Protein AF-A0A823J5X9-F1 (afdb_monomer_lite)

Radius of gyration: 16.2 Å; chains: 1; bounding box: 35×14×49 Å

Organism: Listeria monocytogenes (NCBI:txid1639)

Sequence (66 aa):
MKKIVNDTFSVFGIVFVVLLIASYFLQIGEIIEDARIFLLIFFVLNILGKYLLKQKREKKQSMRRL

Foldseek 3Di:
DLVVLLVVLVVVLVVLVVLLVVLVVPPPPPVSVVVNVVSVVVNVVSVVVNVVSVVVVVVVVVVVVD

Secondary structure (DSSP, 8-state):
-HHHHHHHHHHHHHHHHHHHHHHHH---HHHHHHHHHHHHHHHHHHHHHHHHHHHHHHHHHHTT--

Structure (mmCIF, N/CA/C/O backbone):
data_AF-A0A823J5X9-F1
#
_entry.id   AF-A0A823J5X9-F1
#
loop_
_atom_site.group_PDB
_atom_site.id
_atom_site.type_symbol
_atom_site.label_atom_id
_atom_site.label_alt_id
_atom_site.label_comp_id
_atom_site.label_asym_id
_atom_site.label_entity_id
_atom_site.label_seq_id
_atom_site.pdbx_PDB_ins_code
_atom_site.Cartn_x
_atom_site.Cartn_y
_atom_site.Cartn_z
_ato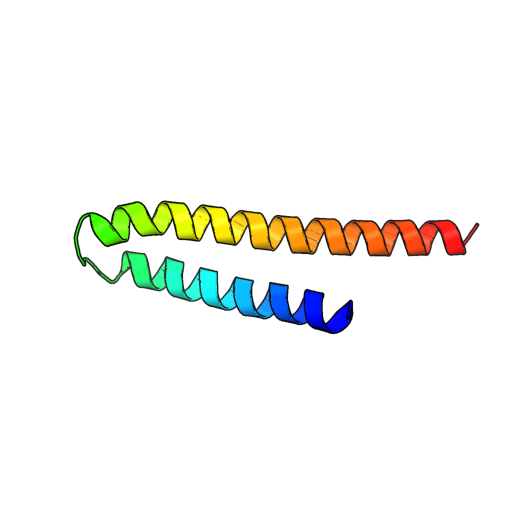m_site.occupancy
_atom_site.B_iso_or_equiv
_atom_site.auth_seq_id
_atom_site.auth_comp_id
_atom_site.auth_asym_id
_atom_site.auth_atom_id
_atom_site.pdbx_PDB_model_num
ATOM 1 N N . MET A 1 1 ? -17.694 6.722 5.212 1.00 61.94 1 MET A N 1
ATOM 2 C CA . MET A 1 1 ? -16.253 7.081 5.236 1.00 61.94 1 MET A CA 1
ATOM 3 C C . MET A 1 1 ? -15.326 5.944 5.661 1.00 61.94 1 MET A C 1
ATOM 5 O O . MET A 1 1 ? -14.507 5.553 4.852 1.00 61.94 1 MET A O 1
ATOM 9 N N . LYS A 1 2 ? -15.418 5.368 6.872 1.00 70.81 2 LYS A N 1
ATOM 10 C CA . LYS A 1 2 ? -14.401 4.398 7.354 1.00 70.81 2 LYS A CA 1
ATOM 11 C C . LYS A 1 2 ? -14.259 3.114 6.522 1.00 70.81 2 LYS A C 1
ATOM 13 O O . LYS A 1 2 ? -13.146 2.632 6.363 1.00 70.81 2 LYS A O 1
ATOM 18 N N . LYS A 1 3 ? -15.370 2.583 5.994 1.00 80.88 3 LYS A N 1
ATOM 19 C CA . LYS A 1 3 ? -15.366 1.423 5.086 1.00 80.88 3 LYS A CA 1
ATOM 20 C C . LYS A 1 3 ? -14.671 1.762 3.763 1.00 80.88 3 LYS A C 1
ATOM 22 O O . LYS A 1 3 ? -13.724 1.089 3.402 1.00 80.88 3 LYS A O 1
ATOM 27 N N . ILE A 1 4 ? -15.061 2.889 3.159 1.00 85.62 4 ILE A N 1
ATOM 28 C CA . ILE A 1 4 ? -14.458 3.422 1.928 1.00 85.62 4 ILE A CA 1
ATOM 29 C C . ILE A 1 4 ? -12.943 3.562 2.094 1.00 85.62 4 ILE A C 1
ATOM 31 O O . ILE A 1 4 ? -12.203 3.028 1.290 1.00 85.62 4 ILE A O 1
ATOM 35 N N . VAL A 1 5 ? -12.476 4.175 3.186 1.00 85.38 5 VAL A N 1
ATOM 36 C CA . VAL A 1 5 ? -11.035 4.333 3.445 1.00 85.38 5 VAL A CA 1
ATOM 37 C C . VAL A 1 5 ? -10.320 2.976 3.525 1.00 85.38 5 VAL A C 1
ATOM 39 O O . VAL A 1 5 ? -9.257 2.811 2.939 1.00 85.38 5 VAL A O 1
ATOM 42 N N . ASN A 1 6 ? -10.894 1.983 4.209 1.00 86.25 6 ASN A N 1
ATOM 43 C CA . ASN A 1 6 ? -10.304 0.643 4.300 1.00 86.25 6 ASN A CA 1
ATOM 44 C C . ASN A 1 6 ? -10.263 -0.093 2.947 1.00 86.25 6 ASN A C 1
ATOM 46 O O . ASN A 1 6 ? -9.283 -0.779 2.641 1.00 86.25 6 ASN A O 1
ATOM 50 N N . ASP A 1 7 ? -11.316 0.054 2.149 1.00 88.44 7 ASP A N 1
ATOM 51 C CA . ASP A 1 7 ? -11.401 -0.529 0.811 1.00 88.44 7 ASP A CA 1
ATOM 52 C C . ASP A 1 7 ? -10.374 0.148 -0.111 1.00 88.44 7 ASP A C 1
ATOM 54 O O . ASP A 1 7 ? -9.614 -0.534 -0.792 1.00 88.44 7 ASP A O 1
ATOM 58 N N . THR A 1 8 ? -10.231 1.472 -0.014 1.00 91.44 8 THR A N 1
ATOM 59 C CA . THR A 1 8 ? -9.207 2.267 -0.701 1.00 91.44 8 THR A CA 1
ATOM 60 C C . THR A 1 8 ? -7.788 1.811 -0.358 1.00 91.44 8 THR A C 1
ATOM 62 O O . THR A 1 8 ? -7.011 1.547 -1.271 1.00 91.44 8 THR A O 1
ATOM 65 N N . PHE A 1 9 ? -7.443 1.643 0.927 1.00 90.94 9 PHE A N 1
ATOM 66 C CA . PHE A 1 9 ? -6.130 1.104 1.316 1.00 90.94 9 PHE A CA 1
ATOM 67 C C . PHE A 1 9 ? -5.877 -0.268 0.687 1.00 90.94 9 PHE A C 1
ATOM 69 O O . PHE A 1 9 ? -4.786 -0.527 0.191 1.00 90.94 9 PHE A O 1
ATOM 76 N N . SER A 1 10 ? -6.898 -1.126 0.652 1.00 90.19 10 SER A N 1
ATOM 77 C CA . SER A 1 10 ? -6.775 -2.470 0.084 1.00 90.19 10 SER A CA 1
ATOM 78 C C . SER A 1 10 ? -6.563 -2.443 -1.435 1.00 90.19 10 SER A C 1
ATOM 80 O O . SER A 1 10 ? -5.673 -3.133 -1.922 1.00 90.19 10 SER A O 1
ATOM 82 N N . VAL A 1 11 ? -7.302 -1.605 -2.170 1.00 93.94 11 VAL A N 1
ATOM 83 C CA . VAL A 1 11 ? -7.126 -1.427 -3.623 1.00 93.94 11 VAL A CA 1
ATOM 84 C C . VAL A 1 11 ? -5.751 -0.843 -3.942 1.00 93.94 11 VAL A C 1
ATOM 86 O O . VAL A 1 11 ? -5.022 -1.418 -4.745 1.00 93.94 11 VAL A O 1
ATOM 89 N N . PHE A 1 12 ? -5.349 0.246 -3.278 1.00 93.25 12 PHE A N 1
ATOM 90 C CA . PHE A 1 12 ? -4.027 0.841 -3.497 1.00 93.25 12 PHE A CA 1
ATOM 91 C C . PHE A 1 12 ? -2.889 -0.115 -3.131 1.00 93.25 12 PHE A C 1
ATOM 93 O O . PHE A 1 12 ? -1.882 -0.141 -3.826 1.00 93.25 12 PHE A O 1
ATOM 100 N N . GLY A 1 13 ? -3.054 -0.937 -2.091 1.00 92.31 13 GLY A N 1
ATOM 101 C CA . GLY A 1 13 ? -2.082 -1.970 -1.744 1.00 92.31 13 GLY A CA 1
ATOM 102 C C . GLY A 1 13 ? -1.870 -2.969 -2.884 1.00 92.31 13 GLY A C 1
ATOM 103 O O . GLY A 1 13 ? -0.729 -3.235 -3.248 1.00 92.31 13 GLY A O 1
ATOM 104 N N . ILE A 1 14 ? -2.953 -3.465 -3.493 1.00 93.94 14 ILE A N 1
ATOM 105 C CA . ILE A 1 14 ? -2.877 -4.372 -4.652 1.00 93.94 14 ILE A CA 1
ATOM 106 C C . ILE A 1 14 ? -2.197 -3.676 -5.836 1.00 93.94 14 ILE A C 1
ATOM 108 O O . ILE A 1 14 ? -1.294 -4.247 -6.442 1.00 93.94 14 ILE A O 1
ATOM 112 N N . VAL A 1 15 ? -2.589 -2.435 -6.136 1.00 94.81 15 VAL A N 1
ATOM 113 C CA . VAL A 1 15 ? -2.002 -1.652 -7.234 1.00 94.81 15 VAL A CA 1
ATOM 114 C C . VAL A 1 15 ? -0.498 -1.466 -7.033 1.00 94.81 15 VAL A C 1
ATOM 116 O O . VAL A 1 15 ? 0.267 -1.711 -7.961 1.00 94.81 15 VAL A O 1
ATOM 119 N N . PHE A 1 16 ? -0.054 -1.101 -5.828 1.00 92.94 16 PHE A N 1
ATOM 120 C CA . PHE A 1 16 ? 1.372 -0.94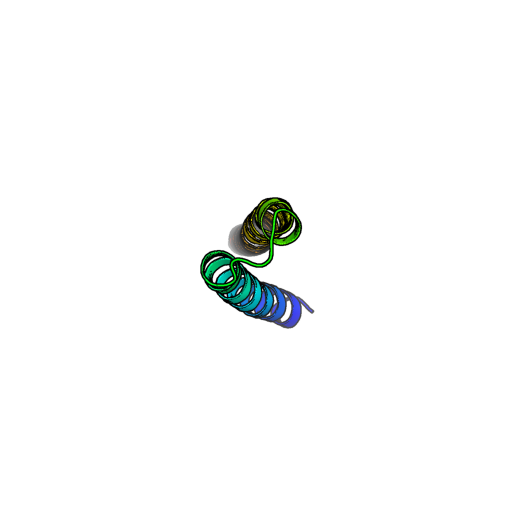7 -5.543 1.00 92.94 16 PHE A CA 1
ATOM 121 C C . PHE A 1 16 ? 2.137 -2.261 -5.678 1.00 92.94 16 PHE A C 1
ATOM 123 O O . PHE A 1 16 ? 3.211 -2.250 -6.264 1.00 92.94 16 PHE A O 1
ATOM 130 N N . VAL A 1 17 ? 1.585 -3.389 -5.218 1.00 92.75 17 VAL A N 1
ATOM 131 C CA . VAL A 1 17 ? 2.219 -4.707 -5.404 1.00 92.75 17 VAL A CA 1
ATOM 132 C C . VAL A 1 17 ? 2.392 -5.024 -6.887 1.00 92.75 17 VAL A C 1
ATOM 134 O O . VAL A 1 17 ? 3.480 -5.408 -7.303 1.00 92.75 17 VAL A O 1
ATOM 137 N N . VAL A 1 18 ? 1.348 -4.826 -7.694 1.00 93.00 18 VAL A N 1
ATOM 138 C CA . VAL A 1 18 ? 1.401 -5.093 -9.137 1.00 93.00 18 VAL A CA 1
ATOM 139 C C . VAL A 1 18 ? 2.432 -4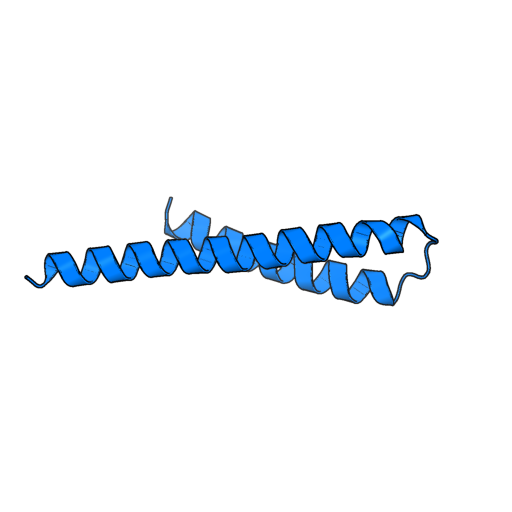.199 -9.824 1.00 93.00 18 VAL A C 1
ATOM 141 O O . VAL A 1 18 ? 3.249 -4.703 -10.589 1.00 93.00 18 VAL A O 1
ATOM 144 N N . LEU A 1 19 ? 2.438 -2.897 -9.526 1.00 90.75 19 LEU A N 1
ATOM 145 C CA . LEU A 1 19 ? 3.401 -1.950 -10.095 1.00 90.75 19 LEU A CA 1
ATOM 146 C C . LEU A 1 19 ? 4.836 -2.277 -9.687 1.00 90.75 19 LEU A C 1
ATOM 148 O O . LEU A 1 19 ? 5.741 -2.212 -10.513 1.00 90.75 19 LEU A O 1
ATOM 152 N N . LEU A 1 20 ? 5.042 -2.660 -8.429 1.00 90.31 20 LEU A N 1
ATOM 153 C CA . LEU A 1 20 ? 6.349 -3.018 -7.902 1.00 90.31 20 LEU A CA 1
ATOM 154 C C . LEU A 1 20 ? 6.863 -4.292 -8.576 1.00 90.31 20 LEU A C 1
ATOM 156 O O . LEU A 1 20 ? 7.974 -4.283 -9.087 1.00 90.31 20 LEU A O 1
ATOM 160 N N . ILE A 1 21 ? 6.041 -5.336 -8.706 1.00 89.81 21 ILE A N 1
ATOM 161 C CA . ILE A 1 21 ? 6.400 -6.544 -9.465 1.00 89.81 21 ILE A CA 1
ATOM 162 C C . ILE A 1 21 ? 6.712 -6.185 -10.924 1.00 89.81 21 ILE A C 1
ATOM 164 O O . ILE A 1 21 ? 7.783 -6.527 -11.419 1.00 89.81 21 ILE A O 1
ATOM 168 N N . ALA A 1 22 ? 5.824 -5.449 -11.598 1.00 88.38 22 ALA A N 1
ATOM 169 C CA . ALA A 1 22 ? 6.003 -5.057 -12.996 1.00 88.38 22 ALA A CA 1
ATOM 170 C C . ALA A 1 22 ? 7.291 -4.247 -13.220 1.00 88.38 22 ALA A C 1
ATOM 172 O O . ALA A 1 22 ? 7.981 -4.453 -14.216 1.00 88.38 22 ALA A O 1
ATOM 173 N N . SER A 1 23 ? 7.661 -3.383 -12.272 1.00 87.00 23 SER A N 1
ATOM 174 C CA . SER A 1 23 ? 8.876 -2.565 -12.352 1.00 87.00 23 SER A CA 1
ATOM 175 C C . SER A 1 23 ? 10.181 -3.372 -12.368 1.00 87.00 23 SER A C 1
ATOM 177 O O . SER A 1 23 ? 11.190 -2.867 -12.853 1.00 87.00 23 SER A O 1
ATOM 179 N N . TYR A 1 24 ? 10.178 -4.621 -11.885 1.00 84.25 24 TYR A N 1
ATOM 180 C CA . TYR A 1 24 ? 11.339 -5.516 -11.985 1.00 84.25 24 TYR A CA 1
ATOM 181 C C . TYR A 1 24 ? 11.445 -6.214 -13.347 1.00 84.25 24 TYR A C 1
ATOM 183 O O . TYR A 1 24 ? 12.540 -6.606 -13.739 1.00 84.25 24 TYR A O 1
ATOM 191 N N . PHE A 1 25 ? 10.333 -6.363 -14.073 1.00 84.31 25 PHE A N 1
ATOM 192 C CA . PHE A 1 25 ? 10.315 -6.969 -15.412 1.00 84.31 25 PHE A CA 1
ATOM 193 C C . PHE A 1 25 ? 10.517 -5.942 -16.529 1.00 84.31 25 PHE A C 1
ATOM 195 O O . PHE A 1 25 ? 10.971 -6.281 -17.619 1.00 84.31 25 PHE A O 1
ATOM 202 N N . LEU A 1 26 ? 10.194 -4.679 -16.261 1.00 75.75 26 LEU A N 1
ATOM 203 C CA . LEU A 1 26 ? 10.390 -3.574 -17.186 1.00 75.75 26 LEU A CA 1
ATOM 204 C C . LEU A 1 26 ? 11.792 -2.980 -16.974 1.00 75.75 26 LEU A C 1
ATOM 206 O O . LEU A 1 26 ? 11.981 -2.098 -16.140 1.00 75.75 26 LEU A O 1
ATOM 210 N N . GLN A 1 27 ? 12.783 -3.446 -17.745 1.00 65.38 27 GLN A N 1
ATOM 211 C CA . GLN A 1 27 ? 14.138 -2.863 -17.814 1.00 65.38 27 GLN A CA 1
ATOM 212 C C . GLN A 1 27 ? 14.142 -1.507 -18.556 1.00 65.38 27 GLN A C 1
ATOM 214 O O . GLN A 1 27 ? 14.891 -1.294 -19.506 1.00 65.38 27 GLN A O 1
ATOM 219 N N . ILE A 1 28 ? 13.279 -0.573 -18.153 1.00 62.88 28 ILE A N 1
ATOM 220 C CA . ILE A 1 28 ? 13.186 0.764 -18.752 1.00 62.88 28 ILE A CA 1
ATOM 221 C C . ILE A 1 28 ? 14.084 1.720 -17.943 1.00 62.88 28 ILE A C 1
ATOM 223 O O . ILE A 1 28 ? 13.591 2.591 -17.236 1.00 62.88 28 ILE A O 1
ATOM 227 N N . GLY A 1 29 ? 15.406 1.519 -18.023 1.00 62.62 29 GLY A N 1
ATOM 228 C CA . GLY A 1 29 ? 16.449 2.452 -17.550 1.00 62.62 29 GLY A CA 1
ATOM 229 C C . GLY A 1 29 ? 16.444 2.850 -16.059 1.00 62.62 29 GLY A C 1
ATOM 230 O O . GLY A 1 29 ? 15.581 2.445 -15.280 1.00 62.62 29 GLY A O 1
ATOM 231 N N . GLU A 1 30 ? 17.420 3.684 -15.673 1.00 63.81 30 GLU A N 1
ATOM 232 C CA . GLU A 1 30 ? 17.641 4.200 -14.300 1.00 63.81 30 GLU A CA 1
ATOM 233 C C . GLU A 1 30 ? 16.377 4.837 -13.679 1.00 63.81 30 GLU A C 1
ATOM 235 O O . GLU A 1 30 ? 16.142 4.739 -12.479 1.00 63.81 30 GLU A O 1
ATOM 240 N N . ILE A 1 31 ? 15.485 5.401 -14.506 1.00 68.06 31 ILE A N 1
ATOM 241 C CA . ILE A 1 31 ? 14.237 6.051 -14.068 1.00 68.06 31 ILE A CA 1
ATOM 242 C C . ILE A 1 31 ? 13.295 5.073 -13.347 1.00 68.06 31 ILE A C 1
ATOM 244 O O . ILE A 1 31 ? 12.685 5.429 -12.335 1.00 68.06 31 ILE A O 1
ATOM 248 N N . ILE A 1 32 ? 13.143 3.840 -13.849 1.00 70.94 32 ILE A N 1
ATOM 249 C CA . ILE A 1 32 ? 12.305 2.836 -13.172 1.00 70.94 32 ILE A CA 1
ATOM 250 C C . ILE A 1 32 ? 12.983 2.334 -11.896 1.00 70.94 32 ILE A C 1
ATOM 252 O O . ILE A 1 32 ? 12.294 1.962 -10.945 1.00 70.94 32 ILE A O 1
ATOM 256 N N . GLU A 1 33 ? 14.311 2.326 -11.854 1.00 71.06 33 GLU A N 1
ATOM 257 C CA . GLU A 1 33 ? 15.069 1.907 -10.679 1.00 71.06 33 GLU A CA 1
ATOM 258 C C . GLU A 1 33 ? 14.873 2.879 -9.506 1.00 71.06 33 GLU A C 1
ATOM 260 O O . GLU A 1 33 ? 14.533 2.442 -8.405 1.00 71.06 33 GLU A O 1
ATOM 265 N N . ASP A 1 34 ? 14.906 4.187 -9.765 1.00 78.75 34 ASP A N 1
ATOM 266 C CA . ASP A 1 34 ? 14.572 5.208 -8.766 1.00 78.75 34 ASP A CA 1
ATOM 267 C C . ASP A 1 34 ? 13.084 5.171 -8.377 1.00 78.75 34 ASP A C 1
ATOM 269 O O . ASP A 1 34 ? 12.726 5.265 -7.197 1.00 78.75 34 ASP A O 1
ATOM 273 N N . ALA A 1 35 ? 12.186 4.953 -9.345 1.00 84.12 35 ALA A N 1
ATOM 274 C CA . ALA A 1 35 ? 10.748 4.845 -9.092 1.00 84.12 35 ALA A CA 1
ATOM 275 C C . ALA A 1 35 ? 10.379 3.659 -8.179 1.00 84.12 35 ALA A C 1
ATOM 277 O O . ALA A 1 35 ? 9.393 3.739 -7.437 1.00 84.12 35 ALA A O 1
ATOM 278 N N . ARG A 1 36 ? 11.170 2.573 -8.171 1.00 87.38 36 ARG A N 1
ATOM 279 C CA . ARG A 1 36 ? 10.963 1.420 -7.271 1.00 87.38 36 ARG A CA 1
ATOM 280 C C . ARG A 1 36 ? 11.036 1.813 -5.805 1.00 87.38 36 ARG A C 1
ATOM 282 O O . ARG A 1 36 ? 10.226 1.332 -5.012 1.00 87.38 36 ARG A O 1
ATOM 289 N N . ILE A 1 37 ? 11.965 2.697 -5.444 1.00 89.56 37 ILE A N 1
ATOM 290 C CA . ILE A 1 37 ? 12.111 3.173 -4.064 1.00 89.56 37 ILE A CA 1
ATOM 291 C C . ILE A 1 37 ? 10.852 3.934 -3.647 1.00 89.56 37 ILE A C 1
ATOM 293 O O . ILE A 1 37 ? 10.306 3.681 -2.572 1.00 89.56 37 ILE A O 1
ATOM 297 N N . PHE A 1 38 ? 10.323 4.796 -4.518 1.00 90.00 38 PHE A N 1
ATOM 298 C CA . PHE A 1 38 ? 9.063 5.491 -4.253 1.00 90.00 38 PHE A CA 1
ATOM 299 C C . PHE A 1 38 ? 7.886 4.517 -4.117 1.00 90.00 38 PHE A C 1
ATOM 301 O O . PHE A 1 38 ? 7.106 4.639 -3.172 1.00 90.00 38 PHE A O 1
ATOM 308 N N . LEU A 1 39 ? 7.775 3.516 -4.999 1.00 90.81 39 LEU A N 1
ATOM 309 C CA . LEU A 1 39 ? 6.741 2.477 -4.909 1.00 90.81 39 LEU A CA 1
ATOM 310 C C . LEU A 1 39 ? 6.821 1.701 -3.587 1.00 90.81 39 LEU A C 1
ATOM 312 O O . LEU A 1 39 ? 5.791 1.478 -2.949 1.00 90.81 39 LEU A O 1
ATOM 316 N N . LEU A 1 40 ? 8.029 1.346 -3.141 1.00 92.12 40 LEU A N 1
ATOM 317 C CA . LEU A 1 40 ? 8.267 0.702 -1.848 1.00 92.12 40 LEU A CA 1
ATOM 318 C C . LEU A 1 40 ? 7.827 1.592 -0.683 1.00 92.12 40 LEU A C 1
ATOM 320 O O . LEU A 1 40 ? 7.094 1.133 0.195 1.00 92.12 40 LEU A O 1
ATOM 324 N N . ILE A 1 41 ? 8.220 2.867 -0.685 1.00 94.06 41 ILE A N 1
ATOM 325 C CA . ILE A 1 41 ? 7.835 3.824 0.360 1.00 94.06 41 ILE A CA 1
ATOM 326 C C . ILE A 1 41 ? 6.309 3.954 0.427 1.00 94.06 41 ILE A C 1
ATOM 328 O O . ILE A 1 41 ? 5.726 3.821 1.506 1.00 94.06 41 ILE A O 1
ATOM 332 N N . PHE A 1 42 ? 5.639 4.152 -0.711 1.00 93.31 42 PHE A N 1
ATOM 333 C CA . PHE A 1 42 ? 4.179 4.262 -0.752 1.00 93.31 42 PHE A CA 1
ATOM 334 C C . PHE A 1 42 ? 3.478 2.978 -0.308 1.00 93.31 42 PHE A C 1
ATOM 336 O O . PHE A 1 42 ? 2.464 3.044 0.392 1.00 93.31 42 PHE A O 1
ATOM 343 N N . PHE A 1 43 ? 4.027 1.814 -0.650 1.00 93.94 43 PHE A N 1
ATOM 344 C CA . PHE A 1 43 ? 3.502 0.532 -0.202 1.00 93.94 43 PHE A CA 1
ATOM 345 C C . PHE A 1 43 ? 3.593 0.372 1.322 1.00 93.94 43 PHE A C 1
ATOM 347 O O . PHE A 1 43 ? 2.601 0.032 1.972 1.00 93.94 43 PHE A O 1
ATOM 354 N N . VAL A 1 44 ? 4.745 0.697 1.916 1.00 94.56 44 VAL A N 1
ATOM 355 C CA . VAL A 1 44 ? 4.932 0.666 3.375 1.00 94.56 44 VAL A CA 1
ATOM 356 C C . VAL A 1 44 ? 3.978 1.645 4.064 1.00 94.56 44 VAL A C 1
ATOM 358 O O . VAL A 1 44 ? 3.293 1.269 5.018 1.00 94.56 44 VAL A O 1
ATOM 361 N N . LEU A 1 45 ? 3.857 2.875 3.555 1.00 94.81 45 LEU A N 1
ATOM 362 C CA . LEU A 1 45 ? 2.917 3.868 4.082 1.00 94.81 45 LEU A CA 1
ATOM 363 C C . LEU A 1 45 ? 1.458 3.399 3.985 1.00 94.81 45 LEU A C 1
ATOM 365 O O . LEU A 1 45 ? 0.673 3.647 4.904 1.00 94.81 45 LEU A O 1
ATOM 369 N N . ASN A 1 46 ? 1.087 2.686 2.919 1.00 94.44 46 ASN A N 1
ATOM 370 C CA . ASN A 1 46 ? -0.244 2.105 2.762 1.00 94.44 46 ASN A CA 1
ATOM 371 C C . ASN A 1 46 ? -0.537 1.060 3.857 1.00 94.44 46 ASN A C 1
ATOM 373 O O . ASN A 1 46 ? -1.575 1.135 4.525 1.00 94.44 46 ASN A O 1
ATOM 377 N N . ILE A 1 47 ? 0.405 0.142 4.102 1.00 92.75 47 ILE A N 1
ATOM 378 C CA . ILE A 1 47 ? 0.291 -0.867 5.166 1.00 92.75 47 ILE A CA 1
ATOM 379 C C . ILE A 1 47 ? 0.182 -0.194 6.536 1.00 92.75 47 ILE A C 1
ATOM 381 O O . ILE A 1 47 ? -0.718 -0.525 7.313 1.00 92.75 47 ILE A O 1
ATOM 385 N N . LEU A 1 48 ? 1.057 0.774 6.824 1.00 94.12 48 LEU A N 1
ATOM 386 C CA . LEU A 1 48 ? 1.047 1.513 8.087 1.00 94.12 48 LEU A CA 1
ATOM 387 C C . LEU A 1 48 ? -0.277 2.257 8.288 1.00 94.12 48 LEU A C 1
ATOM 389 O O . LEU A 1 48 ? -0.880 2.162 9.358 1.00 94.12 48 LEU A O 1
ATOM 393 N N . GLY A 1 49 ? -0.783 2.934 7.256 1.00 90.25 49 GLY A N 1
ATOM 394 C CA . GLY A 1 49 ? -2.078 3.613 7.296 1.00 90.25 49 GLY A CA 1
ATOM 395 C C . GLY A 1 49 ? -3.226 2.654 7.622 1.00 90.25 49 GLY A C 1
ATOM 396 O O . GLY A 1 49 ? -4.041 2.930 8.509 1.00 90.25 49 GLY A O 1
ATOM 397 N N . LYS A 1 50 ? -3.251 1.479 6.982 1.00 88.81 50 LYS A N 1
ATOM 398 C CA . LYS A 1 50 ? -4.237 0.426 7.267 1.00 88.81 50 LYS A CA 1
ATOM 399 C C . LYS A 1 50 ? -4.110 -0.108 8.696 1.00 88.81 50 LYS A C 1
ATOM 401 O O . LYS A 1 50 ? -5.126 -0.293 9.373 1.00 88.81 50 LYS A O 1
ATOM 406 N N . TYR A 1 51 ? -2.886 -0.311 9.179 1.00 89.44 51 TYR A N 1
ATOM 407 C CA . TYR A 1 51 ? -2.623 -0.792 10.533 1.00 89.44 51 TYR A CA 1
ATOM 408 C C . TYR A 1 51 ? -3.07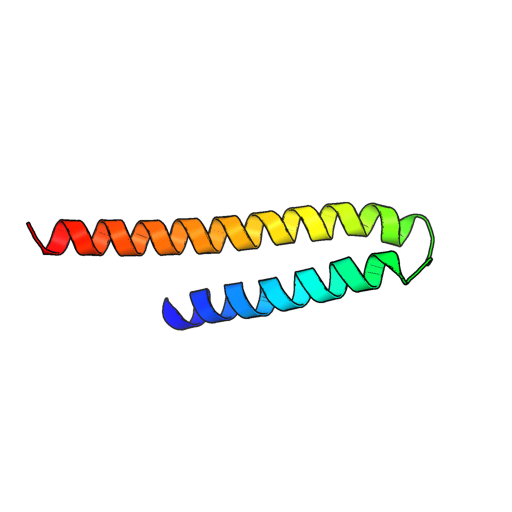9 0.211 11.602 1.00 89.44 51 TYR A C 1
ATOM 410 O O . TYR A 1 51 ? -3.812 -0.155 12.521 1.00 89.44 51 TYR A O 1
ATOM 418 N N . LEU A 1 52 ? -2.751 1.496 11.441 1.00 89.44 52 LEU A N 1
ATOM 419 C CA . LEU A 1 52 ? -3.178 2.563 12.352 1.00 89.44 52 LEU A CA 1
ATOM 420 C C . LEU A 1 52 ? -4.707 2.699 12.407 1.00 89.44 52 LEU A C 1
ATOM 422 O O . LEU A 1 52 ? -5.288 2.919 13.475 1.00 89.44 52 LEU A O 1
ATOM 426 N N . LEU A 1 53 ? -5.388 2.534 11.270 1.00 85.94 53 LEU A N 1
ATOM 427 C CA . LEU A 1 53 ? -6.851 2.525 11.227 1.00 85.94 53 LEU A CA 1
ATOM 428 C C . LEU A 1 53 ? -7.449 1.321 11.955 1.00 85.94 53 LEU A C 1
ATOM 430 O O . LEU A 1 53 ? -8.447 1.476 12.670 1.00 85.94 53 LEU A O 1
ATOM 434 N N . LYS A 1 54 ? -6.837 0.141 11.809 1.00 84.62 54 LYS A N 1
ATOM 435 C CA . LYS A 1 54 ? -7.233 -1.070 12.536 1.00 84.62 54 LYS A CA 1
ATOM 436 C C . LYS A 1 54 ? -7.040 -0.892 14.046 1.00 84.62 54 LYS A C 1
ATOM 438 O O . LYS A 1 54 ? -7.987 -1.111 14.799 1.00 84.62 54 LYS A O 1
ATOM 443 N N . GLN A 1 55 ? -5.896 -0.365 14.480 1.00 84.00 55 GLN A N 1
ATOM 444 C CA . GLN A 1 55 ? -5.607 -0.102 15.893 1.00 84.00 55 GLN A CA 1
ATOM 445 C C . GLN A 1 55 ? -6.594 0.904 16.513 1.00 84.00 55 GLN A C 1
ATOM 447 O O . GLN A 1 55 ? -7.122 0.679 17.604 1.00 84.00 55 GLN A O 1
ATOM 452 N N . LYS A 1 56 ? -6.932 1.994 15.801 1.00 80.69 56 LYS A N 1
ATOM 453 C CA . LYS A 1 56 ? -7.975 2.942 16.247 1.00 80.69 56 LYS A CA 1
ATOM 454 C C . LYS A 1 56 ? -9.343 2.272 16.405 1.00 80.69 56 LYS A C 1
ATOM 456 O O . LYS A 1 56 ? -10.121 2.680 17.270 1.00 80.69 56 LYS A O 1
ATOM 461 N N . ARG A 1 57 ? -9.667 1.278 15.571 1.00 79.25 57 ARG A N 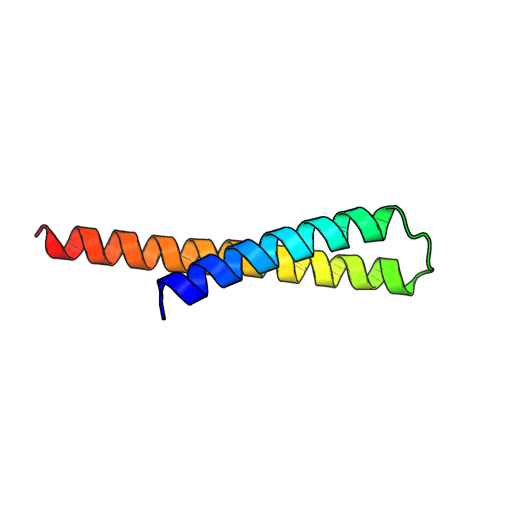1
ATOM 462 C CA . ARG A 1 57 ? -10.925 0.523 15.668 1.00 79.25 57 ARG A CA 1
ATOM 463 C C . ARG A 1 57 ? -10.941 -0.357 16.915 1.00 79.25 57 ARG A C 1
ATOM 465 O O . ARG A 1 57 ? -11.910 -0.284 17.665 1.00 79.25 57 ARG A O 1
ATOM 472 N N . GLU A 1 58 ? -9.877 -1.115 17.151 1.00 79.81 58 GLU A N 1
ATOM 473 C CA . GLU A 1 58 ? -9.748 -2.016 18.304 1.00 79.81 58 GLU A CA 1
ATOM 474 C C . GLU A 1 58 ? -9.774 -1.242 19.629 1.00 79.81 58 GLU A C 1
ATOM 476 O O . GLU A 1 58 ? -10.569 -1.566 20.511 1.00 79.81 58 GLU A O 1
ATOM 481 N N . LYS A 1 59 ? -9.034 -0.128 19.723 1.00 76.94 59 LYS A N 1
ATOM 482 C CA . LYS A 1 59 ? -9.044 0.754 20.905 1.00 76.94 59 LYS A CA 1
ATOM 483 C C . LYS A 1 59 ? -10.418 1.380 21.180 1.00 76.94 59 LYS A C 1
ATOM 485 O O . LYS A 1 59 ? -10.810 1.549 22.330 1.00 76.94 59 LYS A O 1
ATOM 490 N N . LYS A 1 60 ? -11.181 1.730 20.137 1.00 75.44 60 LYS A N 1
ATOM 491 C CA . LYS A 1 60 ? -12.558 2.232 20.307 1.00 75.44 60 LYS A CA 1
ATOM 492 C C . LYS A 1 60 ? -13.515 1.133 20.776 1.00 75.44 60 LYS A C 1
ATOM 494 O O . LYS A 1 60 ? -14.509 1.430 21.432 1.00 75.44 60 LYS A O 1
ATOM 499 N N . GLN A 1 61 ? -13.255 -0.115 20.401 1.00 73.00 61 GLN A N 1
ATOM 500 C CA . GLN A 1 61 ? -14.103 -1.250 2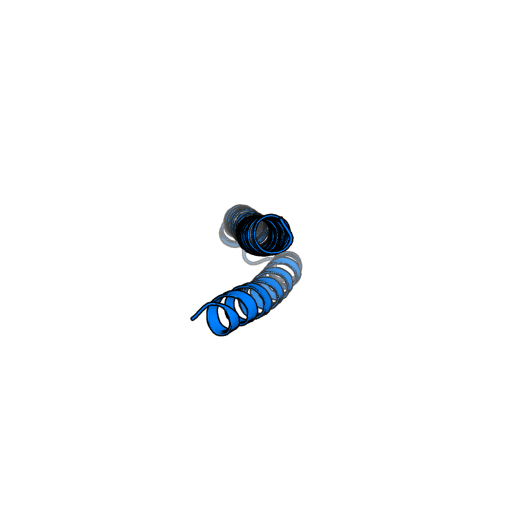0.741 1.00 73.00 61 GLN A CA 1
ATOM 501 C C . GLN A 1 61 ? -13.850 -1.744 22.173 1.00 73.00 61 GLN A C 1
ATOM 503 O O . GLN A 1 61 ? -14.811 -2.125 22.834 1.00 73.00 61 GLN A O 1
ATOM 508 N N . SER A 1 62 ? -12.612 -1.663 22.677 1.00 72.56 62 SER A N 1
ATOM 509 C CA . SER A 1 62 ? -12.288 -1.966 24.080 1.00 72.56 62 SER A CA 1
ATOM 510 C C . SER A 1 62 ? -12.874 -0.944 25.060 1.00 72.56 62 SER A C 1
ATOM 512 O O . SER A 1 62 ? -13.485 -1.344 26.042 1.00 72.56 62 SER A O 1
ATOM 514 N N . MET A 1 63 ? -12.804 0.359 24.758 1.00 67.62 63 MET A N 1
ATOM 515 C CA . MET A 1 63 ? -13.399 1.414 25.602 1.00 67.62 63 MET A CA 1
ATOM 516 C C . MET A 1 63 ? -14.932 1.376 25.697 1.00 67.62 63 MET A C 1
ATOM 518 O O . MET A 1 63 ? -15.489 1.997 26.585 1.00 67.62 63 MET A O 1
ATOM 522 N N . ARG A 1 64 ? -15.627 0.700 24.776 1.00 65.75 64 ARG A N 1
ATOM 523 C CA . ARG A 1 64 ? -17.097 0.555 24.810 1.00 65.75 64 ARG A CA 1
ATOM 524 C C . ARG A 1 64 ? -17.577 -0.651 25.620 1.00 65.75 64 ARG A C 1
ATOM 526 O O . ARG A 1 64 ? -18.781 -0.854 25.718 1.00 65.75 64 ARG A O 1
ATOM 533 N N . ARG A 1 65 ? -16.653 -1.503 26.070 1.00 59.88 65 ARG A N 1
ATOM 534 C CA . ARG A 1 65 ? -16.937 -2.709 26.863 1.00 59.88 65 ARG A CA 1
ATOM 535 C C . ARG A 1 65 ? -16.620 -2.525 28.355 1.00 59.88 65 ARG A C 1
ATOM 537 O O . ARG A 1 65 ? -16.872 -3.452 29.114 1.00 59.88 65 ARG A O 1
ATOM 544 N N . LEU A 1 66 ? -16.052 -1.374 28.722 1.00 54.72 66 LEU A N 1
ATOM 545 C CA . LEU A 1 66 ? -15.910 -0.851 30.085 1.00 54.72 66 LEU A CA 1
ATOM 546 C C . LEU A 1 66 ? -17.086 0.085 30.366 1.00 54.72 66 LEU A C 1
ATOM 548 O O . LEU A 1 66 ? -17.544 0.091 31.523 1.00 54.72 66 LEU A O 1
#

pLDDT: mean 83.29, std 10.73, range [54.72, 94.81]